Protein AF-A0A7V4B1V4-F1 (afdb_monomer_lite)

Sequence (58 aa):
MNISASRIDCYLTCPLKYKFRYIDQIEPDCIQPALAFGSSVHRTVKYFYKRLLAGEVP

Secondary structure (DSSP, 8-state):
----HHHHHHHHH-HHHHHHHHTS-PPPSS--HHHHHHHHHHHHHHHHHHHHHTT---

Radius of gyration: 17.0 Å; chains: 1; bounding box: 36×23×41 Å

Foldseek 3Di:
DDDDPVLVVQCVVPVVSSCVCPVVNPDDPDDDPVVVVVVVVVVVVVVVVVCVVVVHDD

pLDDT: mean 94.67, std 6.68, range [61.25, 98.44]

Structure (mmCIF, N/CA/C/O backbone):
data_AF-A0A7V4B1V4-F1
#
_entry.id   AF-A0A7V4B1V4-F1
#
loop_
_atom_site.group_PDB
_atom_site.id
_atom_site.type_symbol
_atom_site.label_atom_id
_atom_site.label_alt_id
_atom_site.label_comp_id
_atom_site.label_asym_id
_atom_site.label_entity_id
_atom_site.label_seq_id
_atom_site.pdbx_PDB_ins_code
_atom_site.Cartn_x
_atom_site.Cartn_y
_atom_site.Cartn_z
_atom_site.occupancy
_atom_site.B_iso_or_equiv
_atom_site.auth_seq_id
_atom_site.auth_comp_id
_atom_site.auth_asym_id
_atom_site.auth_atom_id
_atom_site.pdbx_PDB_model_num
ATOM 1 N N . MET A 1 1 ? -19.786 -7.490 -4.167 1.00 61.25 1 MET A N 1
ATOM 2 C CA . MET A 1 1 ? -19.028 -7.508 -2.897 1.00 61.25 1 MET A CA 1
ATOM 3 C C . MET A 1 1 ? -17.547 -7.471 -3.249 1.00 61.25 1 MET A C 1
ATOM 5 O O . MET A 1 1 ? -17.077 -8.415 -3.864 1.00 61.25 1 MET A O 1
ATOM 9 N N . ASN A 1 2 ? -16.839 -6.371 -2.969 1.00 82.38 2 ASN A N 1
ATOM 10 C CA . ASN A 1 2 ? -15.412 -6.247 -3.298 1.00 82.38 2 ASN A CA 1
ATOM 11 C C . ASN A 1 2 ? -14.569 -6.784 -2.138 1.00 82.38 2 ASN A C 1
ATOM 13 O O . ASN A 1 2 ? -14.560 -6.204 -1.050 1.00 82.38 2 ASN A O 1
ATOM 17 N N . ILE A 1 3 ? -13.888 -7.903 -2.374 1.00 90.56 3 ILE A N 1
ATOM 18 C CA . ILE A 1 3 ? -13.027 -8.576 -1.399 1.00 90.56 3 ILE A CA 1
ATOM 19 C C . ILE A 1 3 ? -11.570 -8.293 -1.773 1.00 90.56 3 ILE A C 1
ATOM 21 O O . ILE A 1 3 ? -11.186 -8.407 -2.933 1.00 90.56 3 ILE A O 1
ATOM 25 N N . SER A 1 4 ? -10.761 -7.910 -0.787 1.00 95.62 4 SER A N 1
ATOM 26 C CA . SER A 1 4 ? -9.310 -7.759 -0.921 1.00 95.62 4 SER A CA 1
ATOM 27 C C . SER A 1 4 ? -8.630 -8.237 0.357 1.00 95.62 4 SER A C 1
ATOM 29 O O . SER A 1 4 ? -9.226 -8.161 1.434 1.00 95.62 4 SER A O 1
AT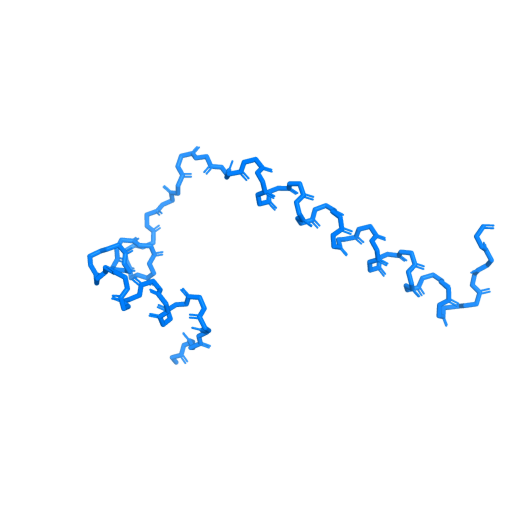OM 31 N N . ALA A 1 5 ? -7.371 -8.671 0.252 1.00 97.00 5 ALA A N 1
ATOM 32 C CA . ALA A 1 5 ? -6.574 -9.071 1.415 1.00 97.00 5 ALA A CA 1
ATOM 33 C C . ALA A 1 5 ? -6.563 -7.971 2.494 1.00 97.00 5 ALA A C 1
ATOM 35 O O . ALA A 1 5 ? -6.946 -8.210 3.630 1.00 97.00 5 ALA A O 1
ATOM 36 N N . SER A 1 6 ? -6.321 -6.715 2.101 1.00 95.00 6 SER A N 1
ATOM 37 C CA . SER A 1 6 ? -6.332 -5.559 3.012 1.00 95.00 6 SER A CA 1
ATOM 38 C C . SER A 1 6 ? -7.673 -5.297 3.717 1.00 95.00 6 SER A C 1
ATOM 40 O O . SER A 1 6 ? -7.699 -4.729 4.812 1.00 95.00 6 SER A O 1
ATOM 42 N N . ARG A 1 7 ? -8.805 -5.670 3.104 1.00 96.50 7 ARG A N 1
ATOM 43 C CA . ARG A 1 7 ? -10.137 -5.574 3.722 1.00 96.50 7 ARG A CA 1
ATOM 44 C C . ARG A 1 7 ? -10.342 -6.692 4.739 1.00 96.50 7 ARG A C 1
ATOM 46 O O . ARG A 1 7 ? -10.857 -6.413 5.819 1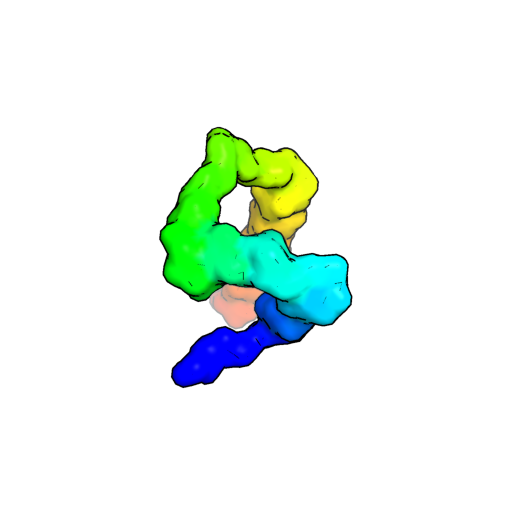.00 96.50 7 ARG A O 1
ATOM 53 N N . ILE A 1 8 ? -9.921 -7.912 4.406 1.00 97.00 8 ILE A N 1
ATOM 54 C CA . ILE A 1 8 ? -9.972 -9.069 5.309 1.00 97.00 8 ILE A CA 1
ATOM 55 C C . ILE A 1 8 ? -9.095 -8.800 6.534 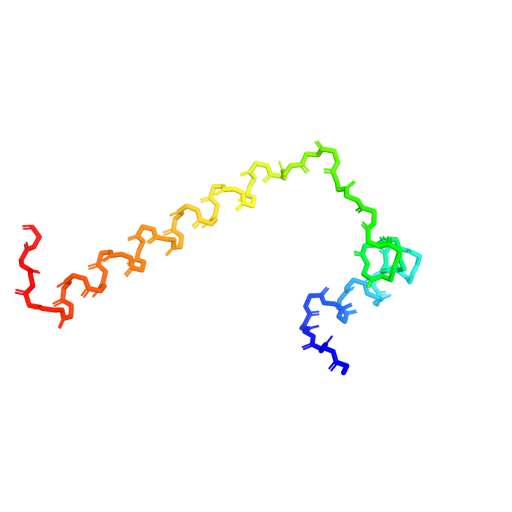1.00 97.00 8 ILE A C 1
ATOM 57 O O . ILE A 1 8 ? -9.600 -8.833 7.653 1.00 97.00 8 ILE A O 1
ATOM 61 N N . ASP A 1 9 ? -7.837 -8.413 6.328 1.00 97.94 9 ASP A N 1
ATOM 62 C CA . ASP A 1 9 ? -6.892 -8.128 7.413 1.00 97.94 9 ASP A CA 1
ATOM 63 C C . ASP A 1 9 ? -7.408 -7.025 8.342 1.00 97.94 9 ASP A C 1
ATOM 65 O O . ASP A 1 9 ? -7.313 -7.128 9.565 1.00 97.94 9 ASP A O 1
ATOM 69 N N . CYS A 1 10 ? -8.018 -5.975 7.782 1.00 97.12 10 CYS A N 1
ATOM 70 C CA . CYS A 1 10 ? -8.618 -4.908 8.578 1.00 97.12 10 CYS A CA 1
ATOM 71 C C . CYS A 1 10 ? -9.780 -5.411 9.443 1.00 97.12 10 CYS A C 1
ATOM 73 O O . CYS A 1 10 ? -9.890 -4.989 10.593 1.00 97.12 10 CYS A O 1
ATOM 75 N N . TYR A 1 11 ? -10.637 -6.285 8.905 1.00 97.44 11 TYR A N 1
ATOM 76 C CA . TYR A 1 11 ? -11.747 -6.870 9.657 1.00 97.44 11 TYR A CA 1
ATOM 77 C C . TYR A 1 11 ? -11.241 -7.776 10.781 1.00 97.44 11 TYR A C 1
ATOM 79 O O . TYR A 1 11 ? -11.677 -7.624 11.920 1.00 97.44 11 TYR A O 1
ATOM 87 N N . LEU A 1 12 ? -10.281 -8.656 10.472 1.00 98.12 12 LEU A N 1
ATOM 88 C CA . LEU A 1 12 ? -9.660 -9.559 11.444 1.00 98.12 12 LEU A CA 1
ATOM 89 C C . LEU A 1 12 ? -8.918 -8.796 12.550 1.00 98.12 12 LEU A C 1
ATOM 91 O O . LEU A 1 12 ? -8.932 -9.224 13.698 1.00 98.12 12 LEU A O 1
ATOM 95 N N . THR A 1 13 ? -8.313 -7.649 12.223 1.00 98.19 13 THR A N 1
ATOM 96 C CA . THR A 1 13 ? -7.652 -6.780 13.210 1.00 98.19 13 THR A CA 1
ATOM 97 C C . THR A 1 13 ? -8.667 -6.070 14.109 1.00 98.19 13 THR A C 1
ATOM 99 O O . THR A 1 13 ? -8.477 -5.995 15.320 1.00 98.19 13 THR A O 1
ATOM 102 N N . CYS A 1 14 ? -9.715 -5.476 13.527 1.00 98.31 14 CYS A N 1
ATOM 103 C CA . CYS A 1 14 ? -10.748 -4.751 14.267 1.00 98.31 14 CYS A CA 1
ATOM 104 C C . CYS A 1 14 ? -12.003 -4.528 13.393 1.00 98.31 14 CYS A C 1
ATOM 106 O O . CYS A 1 14 ? -11.982 -3.680 12.489 1.00 98.31 14 CYS A O 1
ATOM 108 N N . PRO A 1 15 ? -13.136 -5.190 13.693 1.00 98.12 15 PRO A N 1
ATOM 109 C CA . PRO A 1 15 ? -14.380 -5.018 12.937 1.00 98.12 15 PRO A CA 1
ATOM 110 C C . PRO A 1 15 ? -14.921 -3.581 12.942 1.00 98.12 15 PRO A C 1
ATOM 112 O O . PRO A 1 15 ? -15.463 -3.120 11.937 1.00 98.12 15 PRO A O 1
ATOM 115 N N . LEU A 1 16 ? -14.732 -2.831 14.036 1.00 98.25 16 LEU A N 1
ATOM 116 C CA . LEU A 1 16 ? -15.172 -1.433 14.108 1.00 98.25 16 LEU A CA 1
ATOM 117 C C . LEU A 1 16 ? -14.376 -0.538 13.147 1.00 98.25 16 LEU A C 1
ATOM 119 O O . LEU A 1 16 ? -14.960 0.263 12.419 1.00 98.25 16 LEU A O 1
ATOM 123 N N . LYS A 1 17 ? -13.053 -0.729 13.069 1.00 96.88 17 LYS A N 1
ATOM 124 C CA . LYS A 1 17 ? -12.199 -0.029 12.097 1.00 96.88 17 LYS A CA 1
ATOM 125 C C . LYS A 1 17 ? -12.608 -0.351 10.661 1.00 96.88 17 LYS A C 1
ATOM 127 O O . LYS A 1 17 ? -12.621 0.542 9.815 1.00 96.88 17 LYS A O 1
ATOM 132 N N . TYR A 1 18 ? -12.955 -1.611 10.387 1.00 97.06 18 TYR A N 1
ATOM 133 C CA . TYR A 1 18 ? -13.490 -2.009 9.087 1.00 97.06 18 TYR A CA 1
ATOM 134 C C . TYR A 1 18 ? -14.780 -1.255 8.759 1.00 97.06 18 TYR A C 1
ATOM 136 O O . TYR A 1 18 ? -14.887 -0.711 7.661 1.00 97.06 18 TYR A O 1
ATOM 144 N N . LYS A 1 19 ? -15.730 -1.187 9.703 1.00 97.31 19 LYS A N 1
ATOM 145 C CA . LYS A 1 19 ? -16.987 -0.451 9.520 1.00 97.31 19 LYS A CA 1
ATOM 146 C C . LYS A 1 19 ? -16.717 1.010 9.156 1.00 97.31 19 LYS A C 1
ATOM 148 O O . LYS A 1 19 ? -17.133 1.435 8.082 1.00 97.31 19 LYS A O 1
ATOM 153 N N . PHE A 1 20 ? -15.940 1.729 9.967 1.00 97.25 20 PHE A N 1
ATOM 154 C CA . PHE A 1 20 ? -15.624 3.140 9.716 1.00 97.25 20 PHE A CA 1
ATOM 155 C C . PHE A 1 20 ? -14.963 3.372 8.356 1.00 97.25 20 PHE A C 1
ATOM 157 O O . PHE A 1 20 ? -15.350 4.276 7.623 1.00 97.25 20 PHE A O 1
ATOM 164 N N . ARG A 1 21 ? -13.991 2.533 7.985 1.00 95.12 21 ARG A N 1
ATOM 165 C CA . ARG A 1 21 ? -13.232 2.712 6.742 1.00 95.12 21 ARG A CA 1
ATOM 166 C C . ARG A 1 21 ? -13.997 2.290 5.489 1.00 95.12 21 ARG A C 1
ATOM 168 O O . ARG A 1 21 ? -13.821 2.896 4.439 1.00 95.12 21 ARG A O 1
ATOM 175 N N . TYR A 1 22 ? -14.754 1.200 5.554 1.00 95.19 22 TYR A N 1
ATOM 176 C CA . TYR A 1 22 ? -15.226 0.500 4.358 1.00 95.19 22 TYR A CA 1
ATOM 177 C C . TYR A 1 22 ? -16.746 0.396 4.225 1.00 95.19 22 TYR A C 1
ATOM 179 O O . TYR A 1 22 ? -17.203 0.018 3.144 1.00 95.19 22 TYR A O 1
ATOM 187 N N . ILE A 1 23 ? -17.498 0.665 5.295 1.00 95.81 23 ILE A N 1
ATOM 188 C CA . ILE A 1 23 ? -18.965 0.739 5.286 1.00 95.81 23 ILE A CA 1
ATOM 189 C C . ILE A 1 23 ? -19.369 2.210 5.363 1.00 95.81 23 ILE A C 1
ATOM 191 O O . ILE A 1 23 ? -19.948 2.726 4.412 1.00 95.81 23 ILE A O 1
ATOM 195 N N . ASP A 1 24 ? -18.971 2.884 6.443 1.00 97.50 24 ASP A N 1
ATOM 196 C CA . ASP A 1 24 ? -19.296 4.291 6.694 1.00 97.50 24 ASP A CA 1
ATOM 197 C C . ASP A 1 24 ? -18.427 5.243 5.845 1.00 97.50 24 ASP A C 1
ATOM 199 O O . ASP A 1 24 ? -18.794 6.394 5.651 1.00 97.50 24 ASP A O 1
ATOM 203 N N . GLN A 1 25 ? -17.296 4.749 5.314 1.00 95.00 25 GLN A N 1
ATOM 204 C CA . GLN A 1 25 ? -16.376 5.465 4.413 1.00 95.00 25 GLN A CA 1
ATOM 205 C C . GLN A 1 25 ? -15.929 6.832 4.946 1.00 9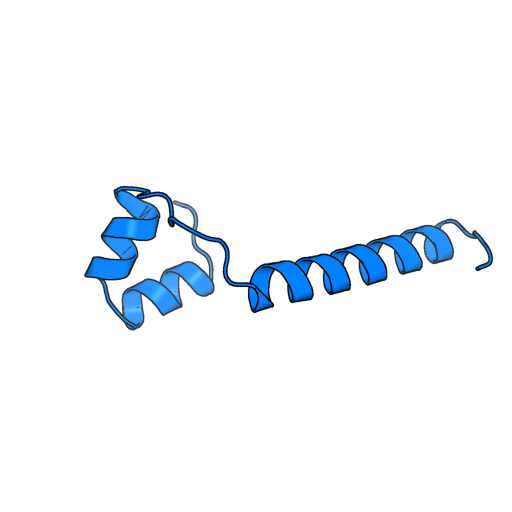5.00 25 GLN A C 1
ATOM 207 O O . GLN A 1 25 ? -15.823 7.805 4.204 1.00 95.00 25 GLN A O 1
ATOM 212 N N . ILE A 1 26 ? -15.631 6.886 6.243 1.00 96.56 26 ILE A N 1
ATOM 213 C CA . ILE A 1 26 ? -15.097 8.085 6.884 1.00 96.56 26 ILE A CA 1
ATOM 214 C C . ILE A 1 26 ? -13.733 8.402 6.261 1.00 96.56 26 ILE A C 1
ATOM 216 O O . ILE A 1 26 ? -12.820 7.566 6.287 1.00 96.56 26 ILE A O 1
ATOM 220 N N . GLU A 1 27 ? -13.605 9.599 5.689 1.00 93.31 27 GLU A N 1
ATOM 221 C CA . GLU A 1 27 ? -12.357 10.050 5.085 1.00 93.31 27 GLU A CA 1
ATOM 222 C C . GLU A 1 27 ? -11.275 10.232 6.160 1.00 93.31 27 GLU A C 1
ATOM 224 O O . GLU A 1 27 ? -11.544 10.782 7.228 1.00 93.31 27 GLU A O 1
ATOM 229 N N . PRO A 1 28 ? -10.046 9.746 5.925 1.00 89.44 28 PRO A N 1
ATOM 230 C CA . PRO A 1 28 ? -8.939 10.008 6.828 1.00 89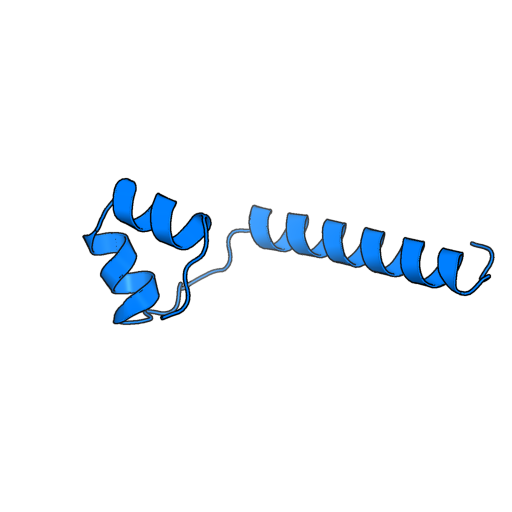.44 28 PRO A CA 1
ATOM 231 C C . PRO A 1 28 ? -8.465 11.458 6.682 1.00 89.44 28 PRO A C 1
ATOM 233 O O . PRO A 1 28 ? -8.241 11.921 5.567 1.00 89.44 28 PRO A O 1
ATOM 236 N N . ASP A 1 29 ? -8.191 12.121 7.805 1.00 92.12 29 ASP A N 1
ATOM 237 C CA . ASP A 1 29 ? -7.710 13.513 7.823 1.00 92.12 29 ASP A CA 1
ATOM 238 C C . ASP A 1 29 ? -6.382 13.706 7.074 1.00 92.12 29 ASP A C 1
ATOM 240 O O . ASP A 1 29 ? -6.075 14.788 6.575 1.00 92.12 29 ASP A O 1
ATOM 244 N N . CYS A 1 30 ? -5.557 12.657 7.004 1.00 91.75 30 CYS A N 1
ATOM 245 C CA . CYS A 1 30 ? -4.293 12.691 6.287 1.00 91.75 30 CYS A CA 1
ATOM 246 C C . CYS A 1 30 ? -3.919 11.342 5.667 1.00 91.75 30 CYS A C 1
ATOM 248 O O . CYS A 1 30 ? -4.255 10.255 6.150 1.00 91.75 30 CYS A O 1
ATOM 250 N N . ILE A 1 31 ? -3.141 11.419 4.588 1.00 90.88 31 ILE A N 1
ATOM 251 C CA . ILE A 1 31 ? -2.491 10.256 3.990 1.00 90.88 31 ILE A CA 1
ATOM 252 C C . ILE A 1 31 ? -1.209 9.975 4.772 1.00 90.88 31 ILE A C 1
ATOM 254 O O . ILE A 1 31 ? -0.403 10.870 5.015 1.00 90.88 31 ILE A O 1
ATOM 258 N N . GLN A 1 32 ? -0.989 8.710 5.127 1.00 93.94 32 GLN A N 1
ATOM 259 C CA . GLN A 1 32 ? 0.242 8.293 5.793 1.00 93.94 32 GLN A CA 1
ATOM 260 C C . GLN A 1 32 ? 1.457 8.560 4.881 1.00 93.94 32 GLN A C 1
ATOM 262 O O . GLN A 1 32 ? 1.468 8.052 3.754 1.00 93.94 32 GLN A O 1
ATOM 267 N N . PRO A 1 33 ? 2.502 9.281 5.338 1.00 96.12 33 PRO A N 1
ATOM 268 C CA . PRO A 1 33 ? 3.654 9.630 4.499 1.00 96.12 33 PRO A CA 1
ATOM 269 C C . PRO A 1 33 ? 4.321 8.419 3.835 1.00 96.12 33 PRO A C 1
ATOM 271 O O . PRO A 1 33 ? 4.670 8.463 2.657 1.00 96.12 33 PRO A O 1
ATOM 274 N N . ALA A 1 34 ? 4.410 7.296 4.556 1.00 96.69 34 ALA A N 1
ATOM 275 C CA . ALA A 1 34 ? 4.942 6.042 4.028 1.00 96.69 34 ALA A CA 1
ATOM 276 C C . ALA A 1 34 ? 4.127 5.499 2.839 1.00 96.69 34 ALA A C 1
ATOM 278 O O . ALA A 1 34 ? 4.700 5.000 1.871 1.00 96.69 34 ALA A O 1
ATOM 279 N N . LEU A 1 35 ? 2.796 5.634 2.875 1.00 95.50 35 LEU A N 1
ATOM 280 C CA . LEU A 1 35 ? 1.919 5.193 1.788 1.00 95.50 35 LEU A CA 1
ATOM 281 C C . LEU A 1 35 ? 2.095 6.068 0.542 1.00 95.50 35 LEU A C 1
ATOM 283 O O . LEU A 1 35 ? 2.143 5.546 -0.576 1.00 95.50 35 LEU A O 1
ATOM 287 N N . ALA A 1 36 ? 2.217 7.385 0.731 1.00 96.25 36 ALA A N 1
ATOM 288 C CA . ALA A 1 36 ? 2.480 8.320 -0.359 1.00 96.25 36 ALA A CA 1
ATOM 289 C C . ALA A 1 36 ? 3.840 8.034 -1.015 1.00 96.25 36 ALA A C 1
ATOM 291 O O . ALA A 1 36 ? 3.918 7.881 -2.235 1.00 96.25 36 ALA A O 1
ATOM 292 N N . PHE A 1 37 ? 4.891 7.870 -0.206 1.00 97.94 37 PHE A N 1
ATOM 293 C CA . PHE A 1 37 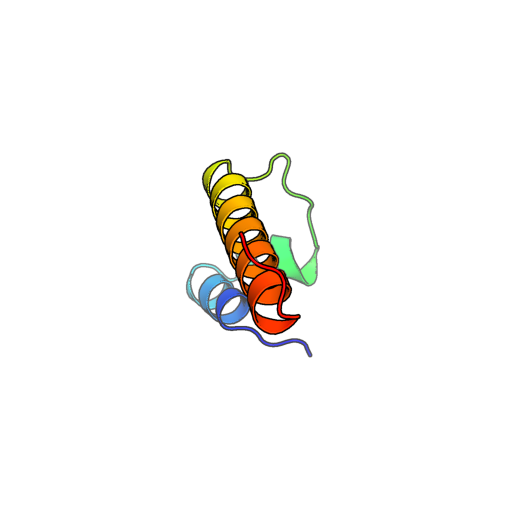? 6.233 7.558 -0.692 1.00 97.94 37 PHE A CA 1
ATOM 294 C C . PHE A 1 37 ? 6.285 6.222 -1.445 1.00 97.94 37 PHE A C 1
ATOM 296 O O . PHE A 1 37 ? 6.731 6.182 -2.593 1.00 97.94 37 PHE A O 1
ATOM 303 N N . GLY A 1 38 ? 5.755 5.143 -0.857 1.00 97.56 38 GLY A N 1
ATOM 304 C CA . GLY A 1 38 ? 5.715 3.829 -1.506 1.00 97.56 38 GLY A CA 1
ATOM 305 C C . GLY A 1 38 ? 4.954 3.858 -2.833 1.00 97.56 38 GLY A C 1
ATOM 306 O O . GLY A 1 38 ? 5.419 3.312 -3.835 1.00 97.56 38 GLY A O 1
ATOM 307 N N . SER A 1 39 ? 3.825 4.573 -2.885 1.00 97.62 39 SER A N 1
ATOM 308 C CA . SER A 1 39 ? 3.053 4.754 -4.121 1.00 97.62 39 SER A CA 1
ATOM 309 C C . SER A 1 39 ? 3.860 5.457 -5.214 1.00 97.62 39 SER A C 1
ATOM 311 O O . SER A 1 39 ? 3.792 5.048 -6.375 1.00 97.62 39 SER A O 1
ATOM 313 N N . SER A 1 40 ? 4.637 6.485 -4.863 1.00 98.19 40 SER A N 1
ATOM 314 C CA . SER A 1 40 ? 5.521 7.177 -5.806 1.00 98.19 40 SER A CA 1
ATOM 315 C C . SER A 1 40 ? 6.599 6.246 -6.353 1.00 98.19 40 SER A C 1
ATOM 317 O O . SER A 1 40 ? 6.780 6.192 -7.566 1.00 98.19 40 SER A O 1
ATOM 319 N N . VAL A 1 41 ? 7.236 5.435 -5.503 1.00 98.44 41 VAL A N 1
ATOM 320 C CA . VAL A 1 41 ? 8.224 4.434 -5.946 1.00 98.44 41 VAL A CA 1
ATOM 321 C C . VAL A 1 41 ? 7.597 3.441 -6.928 1.00 98.44 41 VAL A C 1
ATOM 323 O O . VAL A 1 41 ? 8.107 3.265 -8.036 1.00 98.44 41 VAL A O 1
ATOM 326 N N . HIS A 1 42 ? 6.449 2.846 -6.581 1.00 98.44 42 HIS A N 1
ATOM 327 C CA . HIS A 1 42 ? 5.745 1.919 -7.474 1.00 98.44 42 HIS A CA 1
ATOM 328 C C . HIS A 1 42 ? 5.381 2.561 -8.820 1.00 98.44 42 HIS A C 1
ATOM 330 O O . HIS A 1 42 ? 5.503 1.918 -9.866 1.00 98.44 42 HIS A O 1
ATOM 336 N N . ARG A 1 43 ? 4.947 3.828 -8.816 1.00 98.38 43 ARG A N 1
ATOM 337 C CA . ARG A 1 43 ? 4.619 4.574 -10.041 1.00 98.38 43 ARG A CA 1
ATOM 338 C C . ARG A 1 43 ? 5.853 4.822 -10.901 1.00 98.38 43 ARG A C 1
ATOM 340 O O . ARG A 1 43 ? 5.786 4.567 -12.101 1.00 98.38 43 ARG A O 1
ATOM 347 N N . THR A 1 44 ? 6.959 5.257 -10.303 1.00 98.31 44 THR A N 1
ATOM 348 C CA . THR A 1 44 ? 8.219 5.513 -11.013 1.00 98.31 44 THR A CA 1
ATOM 349 C C . THR A 1 44 ? 8.760 4.242 -11.654 1.00 98.31 44 THR A C 1
ATOM 351 O O . THR A 1 44 ? 9.048 4.236 -12.848 1.00 98.31 44 THR A O 1
ATOM 354 N N . VAL A 1 45 ? 8.816 3.137 -10.905 1.00 98.12 45 VAL A N 1
ATOM 355 C CA . VAL A 1 45 ? 9.292 1.846 -11.428 1.00 98.12 45 VAL A CA 1
ATOM 356 C C . VAL A 1 45 ? 8.396 1.356 -12.566 1.00 98.12 45 VAL A C 1
ATOM 358 O O . VAL A 1 45 ? 8.887 0.969 -13.625 1.00 98.12 45 VAL A O 1
ATOM 361 N N . LYS A 1 46 ? 7.069 1.432 -12.398 1.00 98.00 46 LYS A N 1
ATOM 362 C CA . LYS A 1 46 ? 6.115 1.086 -13.461 1.00 98.00 46 LYS A CA 1
ATOM 363 C C . LYS A 1 46 ? 6.323 1.938 -14.712 1.00 98.00 46 LYS A C 1
ATOM 365 O O . LYS A 1 46 ? 6.261 1.407 -15.816 1.00 98.00 46 LYS A O 1
ATOM 370 N N . TYR A 1 47 ? 6.514 3.244 -14.548 1.00 97.12 47 TYR A N 1
ATOM 371 C CA . TYR A 1 47 ? 6.744 4.167 -15.656 1.00 97.12 47 TYR A CA 1
ATOM 372 C C . TYR A 1 47 ? 8.029 3.820 -16.410 1.00 97.12 47 TYR A C 1
ATOM 374 O O . TYR A 1 47 ? 7.992 3.666 -17.628 1.00 97.12 47 TYR A O 1
ATOM 382 N N . PHE A 1 48 ? 9.123 3.607 -15.680 1.00 97.31 48 PHE A N 1
ATOM 383 C CA . PHE A 1 48 ? 10.413 3.222 -16.242 1.00 97.31 48 PHE A CA 1
ATOM 384 C C . PHE A 1 48 ? 10.315 1.945 -17.086 1.00 97.31 48 PHE A C 1
ATOM 386 O O . PHE A 1 48 ? 10.637 1.956 -18.273 1.00 97.31 48 PHE A O 1
ATOM 393 N N . TYR A 1 49 ? 9.773 0.862 -16.522 1.00 97.12 49 TYR A N 1
ATOM 394 C CA . TYR A 1 49 ? 9.666 -0.404 -17.254 1.00 97.12 49 TYR A CA 1
ATOM 395 C C . TYR A 1 49 ? 8.682 -0.352 -18.422 1.00 97.12 49 TYR A C 1
ATOM 397 O O . TYR A 1 49 ? 8.893 -1.033 -19.421 1.00 97.12 49 TYR A O 1
ATOM 405 N N . LYS A 1 50 ? 7.626 0.467 -18.348 1.00 97.12 50 LYS A N 1
ATOM 406 C CA . LYS A 1 50 ? 6.734 0.675 -19.496 1.00 97.12 50 LYS A CA 1
ATOM 407 C C . LYS A 1 50 ? 7.463 1.280 -20.693 1.00 97.12 50 LYS A C 1
ATOM 409 O O . LYS A 1 50 ? 7.197 0.858 -21.812 1.00 97.12 50 LYS A O 1
ATOM 414 N N . ARG A 1 51 ? 8.363 2.237 -20.455 1.00 96.44 51 ARG A N 1
ATOM 415 C CA . ARG A 1 51 ? 9.170 2.872 -21.508 1.00 96.44 51 ARG A CA 1
ATOM 416 C C . ARG A 1 51 ? 10.179 1.896 -22.101 1.00 96.44 51 ARG A C 1
ATOM 418 O O . ARG A 1 51 ? 10.229 1.746 -23.316 1.00 96.44 51 ARG A O 1
ATOM 425 N N . LEU A 1 52 ? 10.870 1.137 -21.249 1.00 96.62 52 LEU A N 1
ATOM 426 C CA . LEU A 1 52 ? 11.762 0.066 -21.701 1.00 96.62 52 LEU A CA 1
ATOM 427 C C . LEU A 1 52 ? 11.041 -0.962 -22.587 1.00 96.62 52 LEU A C 1
ATOM 429 O O . LEU A 1 52 ? 11.543 -1.325 -23.646 1.00 96.62 52 LEU A O 1
ATOM 433 N N . LEU A 1 53 ? 9.846 -1.412 -22.186 1.00 96.50 53 LEU A N 1
ATOM 434 C CA . LEU A 1 53 ? 9.046 -2.356 -22.977 1.00 96.50 53 LEU A CA 1
ATOM 435 C C . LEU A 1 53 ? 8.530 -1.754 -24.293 1.00 96.50 53 LEU A C 1
ATOM 437 O O . LEU A 1 53 ? 8.262 -2.500 -25.230 1.00 96.50 53 LEU A O 1
ATOM 441 N N . ALA A 1 54 ? 8.404 -0.429 -24.375 1.00 96.62 54 ALA A N 1
ATOM 442 C CA . ALA A 1 54 ? 8.086 0.282 -25.611 1.00 96.62 54 ALA A CA 1
ATOM 443 C C . ALA A 1 54 ? 9.310 0.466 -26.533 1.00 96.62 54 ALA A C 1
ATOM 445 O O . ALA A 1 54 ? 9.180 1.056 -27.603 1.00 96.62 54 ALA A O 1
ATOM 446 N N . GLY A 1 55 ? 10.485 -0.043 -26.141 1.00 95.50 55 GLY A N 1
ATOM 447 C CA . GLY A 1 55 ? 11.731 0.086 -26.898 1.00 95.50 55 GLY A CA 1
ATOM 448 C C . GLY A 1 55 ? 12.435 1.430 -26.708 1.00 95.50 55 GLY A C 1
ATOM 449 O O . GLY A 1 55 ? 13.374 1.735 -27.441 1.00 95.50 55 GLY A O 1
ATOM 450 N N . GLU A 1 56 ? 12.001 2.240 -25.742 1.00 93.62 56 GLU A N 1
ATOM 451 C CA . GLU A 1 56 ? 12.674 3.492 -25.414 1.00 93.62 56 GLU A CA 1
ATOM 452 C C . GLU A 1 56 ? 13.947 3.198 -24.613 1.00 93.62 56 GLU A C 1
ATOM 454 O O . GLU A 1 56 ? 13.913 2.499 -23.596 1.00 93.62 56 GLU A O 1
ATOM 459 N N . VAL A 1 57 ? 15.075 3.734 -25.077 1.00 78.31 57 VAL A N 1
ATOM 460 C CA . VAL A 1 57 ? 16.358 3.633 -24.374 1.00 78.31 57 VAL A CA 1
ATOM 461 C C . VAL A 1 57 ? 16.377 4.686 -23.253 1.00 78.31 57 VAL A C 1
ATOM 463 O O . VAL A 1 57 ? 15.935 5.809 -23.510 1.00 78.31 57 VAL A O 1
ATOM 466 N N . PRO A 1 58 ? 16.821 4.340 -22.028 1.00 68.81 58 PRO A N 1
ATOM 467 C CA . PRO A 1 58 ? 16.916 5.281 -20.909 1.00 68.81 58 PRO A CA 1
ATOM 468 C C . PRO A 1 58 ? 17.747 6.529 -21.200 1.00 68.81 58 PRO A C 1
ATOM 470 O O . PRO A 1 58 ? 18.791 6.397 -21.879 1.00 68.81 58 PRO A O 1
#